Protein AF-A0A800ES58-F1 (afdb_monomer)

Structure (mmCIF, N/CA/C/O backbone):
data_AF-A0A800ES58-F1
#
_entry.id   AF-A0A800ES58-F1
#
loop_
_atom_site.group_PDB
_atom_site.id
_atom_site.type_symbol
_atom_site.label_atom_id
_atom_site.label_alt_id
_atom_site.label_comp_id
_atom_site.label_asym_id
_atom_site.label_entity_id
_atom_site.label_seq_id
_atom_site.pdbx_PDB_ins_code
_atom_site.Cartn_x
_atom_site.Cartn_y
_atom_site.Cartn_z
_atom_site.occupancy
_atom_site.B_iso_or_equiv
_atom_site.auth_seq_id
_atom_site.auth_comp_id
_atom_site.auth_asym_id
_atom_site.auth_atom_id
_atom_site.pdbx_PDB_model_num
ATOM 1 N N . MET A 1 1 ? 33.985 -4.356 -69.612 1.00 52.12 1 MET A N 1
ATOM 2 C CA . MET A 1 1 ? 33.608 -3.704 -68.334 1.00 52.12 1 MET A CA 1
ATOM 3 C C . MET A 1 1 ? 32.092 -3.724 -68.042 1.00 52.12 1 MET A C 1
ATOM 5 O O . MET A 1 1 ? 31.697 -3.220 -67.003 1.00 52.12 1 MET A O 1
ATOM 9 N N . GLY A 1 2 ? 31.232 -4.299 -68.905 1.00 55.91 2 GLY A N 1
ATOM 10 C CA . GLY A 1 2 ? 29.762 -4.217 -68.765 1.00 55.91 2 GLY A CA 1
ATOM 11 C C . GLY A 1 2 ? 29.069 -5.371 -68.023 1.00 55.91 2 GLY A C 1
ATOM 12 O O . GLY A 1 2 ? 27.980 -5.175 -67.490 1.00 55.91 2 GLY A O 1
ATOM 13 N N . ASP A 1 3 ? 29.685 -6.552 -67.920 1.00 56.69 3 ASP A N 1
ATOM 14 C CA . ASP A 1 3 ? 28.979 -7.739 -67.396 1.00 56.69 3 ASP A CA 1
ATOM 15 C C . ASP A 1 3 ? 28.963 -7.825 -65.866 1.00 56.69 3 ASP A C 1
ATOM 17 O O . ASP A 1 3 ? 28.018 -8.339 -65.272 1.00 56.69 3 ASP A O 1
ATOM 21 N N . ARG A 1 4 ? 29.961 -7.230 -65.201 1.00 55.56 4 ARG A N 1
ATOM 22 C CA . ARG A 1 4 ? 30.010 -7.158 -63.729 1.00 55.56 4 ARG A CA 1
ATOM 23 C C . ARG A 1 4 ? 28.982 -6.170 -63.174 1.00 55.56 4 ARG A C 1
ATOM 25 O O . ARG A 1 4 ? 28.399 -6.415 -62.126 1.00 55.56 4 ARG A O 1
ATOM 32 N N . PHE A 1 5 ? 28.701 -5.102 -63.923 1.00 50.53 5 PHE A N 1
ATOM 33 C CA . PHE A 1 5 ? 27.665 -4.120 -63.594 1.00 50.53 5 PHE A CA 1
ATOM 34 C C . PHE A 1 5 ? 26.253 -4.698 -63.738 1.00 50.53 5 PHE A C 1
ATOM 36 O O . PHE A 1 5 ? 25.397 -4.445 -62.896 1.00 50.53 5 PHE A O 1
ATOM 43 N N . ARG A 1 6 ? 26.025 -5.534 -64.758 1.00 56.88 6 ARG A N 1
ATOM 44 C CA . ARG A 1 6 ? 24.745 -6.231 -64.959 1.00 56.88 6 ARG A CA 1
ATOM 45 C C . ARG A 1 6 ? 24.436 -7.220 -63.834 1.00 56.88 6 ARG A C 1
ATOM 47 O O . ARG A 1 6 ? 23.304 -7.251 -63.360 1.00 56.88 6 ARG A O 1
ATOM 54 N N . GLY A 1 7 ? 25.442 -7.959 -63.360 1.00 53.06 7 GLY A N 1
ATOM 55 C CA . GLY A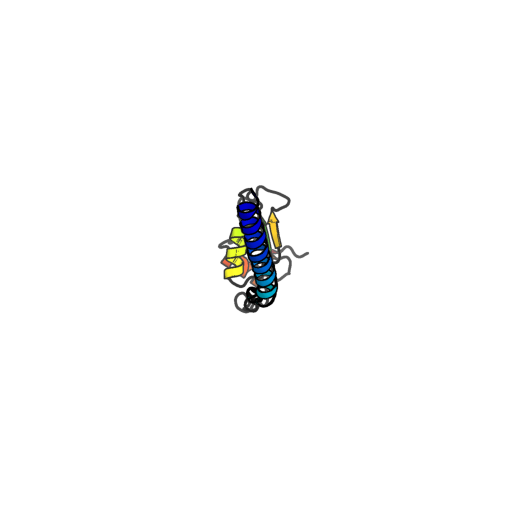 1 7 ? 25.293 -8.866 -62.216 1.00 53.06 7 GLY A CA 1
ATOM 56 C C . GLY A 1 7 ? 24.967 -8.141 -60.905 1.00 53.06 7 GLY A C 1
ATOM 57 O O . GLY A 1 7 ? 24.107 -8.589 -60.152 1.00 53.06 7 GLY A O 1
ATOM 58 N N . LEU A 1 8 ? 25.594 -6.985 -60.659 1.00 57.69 8 LEU A N 1
ATOM 59 C CA . LEU A 1 8 ? 25.356 -6.186 -59.451 1.00 57.69 8 LEU A CA 1
ATOM 60 C C . LEU A 1 8 ? 23.969 -5.524 -59.438 1.00 57.69 8 LEU A C 1
ATOM 62 O O . LEU A 1 8 ? 23.326 -5.484 -58.392 1.00 57.69 8 LEU A O 1
ATOM 66 N N . ILE A 1 9 ? 23.477 -5.063 -60.593 1.00 60.94 9 ILE A N 1
ATOM 67 C CA . ILE A 1 9 ? 22.127 -4.487 -60.714 1.00 60.94 9 ILE A CA 1
ATOM 68 C C . ILE A 1 9 ? 21.055 -5.568 -60.513 1.00 60.94 9 ILE A C 1
ATOM 70 O O . ILE A 1 9 ? 20.098 -5.349 -59.772 1.00 60.94 9 ILE A O 1
ATOM 74 N N . ALA A 1 10 ? 21.231 -6.753 -61.107 1.00 59.06 10 ALA A N 1
ATOM 75 C CA . ALA A 1 10 ? 20.304 -7.869 -60.918 1.00 59.06 10 ALA A CA 1
ATOM 76 C C . ALA A 1 10 ? 20.262 -8.345 -59.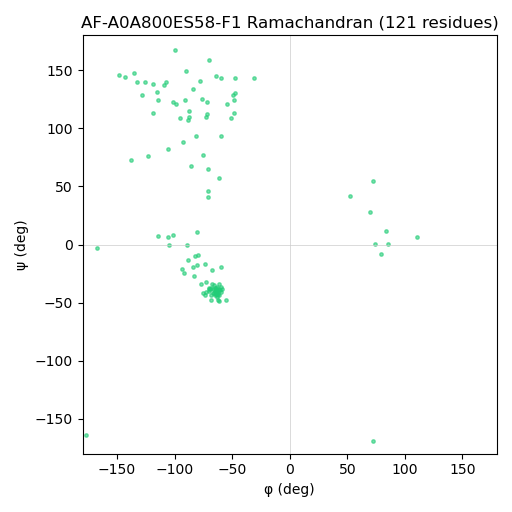452 1.00 59.06 10 ALA A C 1
ATOM 78 O O . ALA A 1 10 ? 19.180 -8.570 -58.910 1.00 59.06 10 ALA A O 1
ATOM 79 N N . LEU A 1 11 ? 21.419 -8.425 -58.782 1.00 59.94 11 LEU A N 1
ATOM 80 C CA . LEU A 1 11 ? 21.509 -8.794 -57.365 1.00 59.94 11 LEU A CA 1
ATOM 81 C C . LEU A 1 11 ? 20.834 -7.756 -56.449 1.00 59.94 11 LEU A C 1
ATOM 83 O O . LEU A 1 11 ? 20.139 -8.128 -55.504 1.00 59.94 11 LEU A O 1
ATOM 87 N N . GLY A 1 12 ? 20.983 -6.461 -56.752 1.00 57.31 12 GLY A N 1
ATOM 88 C CA . GLY A 1 12 ? 20.338 -5.376 -56.006 1.00 57.31 12 GLY A CA 1
ATOM 89 C C . GLY A 1 12 ? 18.807 -5.394 -56.091 1.00 57.31 12 GLY A C 1
ATOM 90 O O . GLY A 1 12 ? 18.137 -5.150 -55.089 1.00 57.31 12 GLY A O 1
ATOM 91 N N . ILE A 1 13 ? 18.241 -5.745 -57.252 1.00 61.28 13 ILE A N 1
ATOM 92 C CA . ILE A 1 13 ? 16.782 -5.833 -57.450 1.00 61.28 13 ILE A CA 1
ATOM 93 C C . ILE A 1 13 ? 16.184 -7.021 -56.681 1.00 61.28 13 ILE A C 1
ATOM 95 O O . ILE A 1 13 ? 15.132 -6.877 -56.060 1.00 61.28 13 ILE A O 1
ATOM 99 N N . VAL A 1 14 ? 16.862 -8.174 -56.659 1.00 60.72 14 VAL A N 1
ATOM 100 C CA . VAL A 1 14 ? 16.406 -9.359 -55.906 1.00 60.72 14 VAL A CA 1
ATOM 101 C C . VAL A 1 14 ? 16.435 -9.104 -54.395 1.00 60.72 14 VAL A C 1
ATOM 103 O O . VAL A 1 14 ? 15.476 -9.439 -53.700 1.00 60.72 14 VAL A O 1
ATOM 106 N N . LEU A 1 15 ? 17.489 -8.453 -53.888 1.00 58.72 15 LEU A N 1
ATOM 107 C CA . LEU A 1 15 ? 17.576 -8.063 -52.477 1.00 58.72 15 LEU A CA 1
ATOM 108 C C . LEU A 1 15 ? 16.500 -7.031 -52.100 1.00 58.72 15 LEU A C 1
ATOM 110 O O . LEU A 1 15 ? 15.838 -7.189 -51.077 1.00 58.72 15 LEU A O 1
ATOM 114 N N . GLY A 1 16 ? 16.268 -6.019 -52.944 1.00 54.94 16 GLY A N 1
ATOM 115 C CA . GLY A 1 16 ? 15.215 -5.021 -52.725 1.00 54.94 16 GLY A CA 1
ATOM 116 C C . GLY A 1 16 ? 13.803 -5.619 -52.716 1.00 54.94 16 GLY A C 1
ATOM 117 O O . GLY A 1 16 ? 13.004 -5.300 -51.836 1.00 54.94 16 GLY A O 1
ATOM 118 N N . ALA A 1 17 ? 13.505 -6.539 -53.640 1.00 59.34 17 ALA A N 1
ATOM 119 C CA . ALA A 1 17 ? 12.218 -7.234 -53.694 1.00 59.34 17 ALA A CA 1
ATOM 120 C C . ALA A 1 17 ? 11.998 -8.165 -52.487 1.00 59.34 17 ALA A C 1
ATOM 122 O O . ALA A 1 17 ? 10.896 -8.212 -51.940 1.00 59.34 17 ALA A O 1
ATOM 123 N N . GLY A 1 18 ? 13.046 -8.856 -52.021 1.00 54.41 18 GLY A N 1
ATOM 124 C CA . GLY A 1 18 ? 12.982 -9.697 -50.821 1.00 54.41 18 GLY A CA 1
ATOM 125 C C . GLY A 1 18 ? 12.673 -8.903 -49.546 1.00 54.41 18 GLY A C 1
ATOM 126 O O . GLY A 1 18 ? 11.856 -9.336 -48.734 1.00 54.41 18 GLY A O 1
ATOM 127 N N . ILE A 1 19 ? 13.255 -7.707 -49.402 1.00 58.72 19 ILE A N 1
ATOM 128 C CA . ILE A 1 19 ? 12.993 -6.797 -48.274 1.00 58.72 19 ILE A CA 1
ATOM 129 C C . ILE A 1 19 ? 11.556 -6.245 -48.328 1.00 58.72 19 ILE A C 1
ATOM 131 O O . ILE A 1 19 ? 10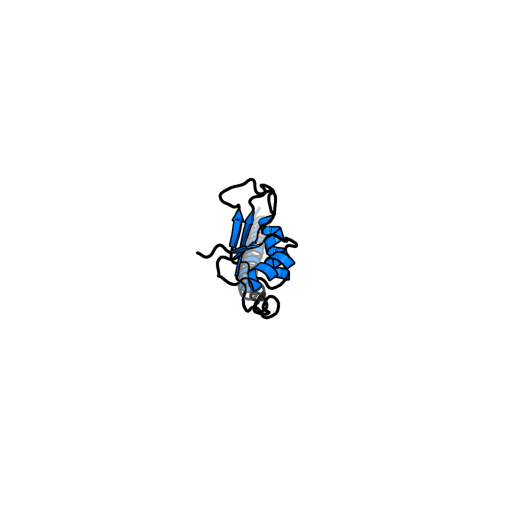.896 -6.140 -47.292 1.00 58.72 19 ILE A O 1
ATOM 135 N N . PHE A 1 20 ? 11.033 -5.949 -49.523 1.00 56.00 20 PHE A N 1
ATOM 136 C CA . PHE A 1 20 ? 9.671 -5.429 -49.694 1.00 56.00 20 PHE A CA 1
ATOM 137 C C . PHE A 1 20 ? 8.590 -6.483 -49.389 1.00 56.00 20 PHE A C 1
ATOM 139 O O . PHE A 1 20 ? 7.590 -6.177 -48.742 1.00 56.00 20 PHE A O 1
ATOM 146 N N . ILE A 1 21 ? 8.814 -7.744 -49.779 1.00 56.38 21 ILE A N 1
ATOM 147 C CA . ILE A 1 21 ? 7.898 -8.859 -49.479 1.00 56.38 21 ILE A CA 1
ATOM 148 C C . ILE A 1 21 ? 7.965 -9.244 -47.992 1.00 56.38 21 ILE A C 1
ATOM 150 O O . ILE A 1 21 ? 6.926 -9.468 -47.373 1.00 56.38 21 ILE A O 1
ATOM 154 N N . GLY A 1 22 ? 9.159 -9.268 -47.387 1.00 55.44 22 GLY A N 1
ATOM 155 C CA . GLY A 1 22 ? 9.319 -9.582 -45.961 1.00 55.44 22 GLY A CA 1
ATOM 156 C C . GLY A 1 22 ? 8.610 -8.586 -45.033 1.00 55.44 22 GLY A C 1
ATOM 157 O O . GLY A 1 22 ? 7.982 -8.996 -44.058 1.00 55.44 22 GLY A O 1
ATOM 158 N N . SER A 1 23 ? 8.647 -7.294 -45.377 1.00 56.09 23 SER A N 1
ATOM 159 C CA . SER A 1 23 ? 7.965 -6.219 -44.639 1.00 56.09 23 SER A CA 1
ATOM 160 C C . SER A 1 23 ? 6.434 -6.330 -44.706 1.00 56.09 23 SER A C 1
ATOM 162 O O . SER A 1 23 ? 5.750 -6.209 -43.691 1.00 56.09 23 SER A O 1
ATOM 164 N N . ALA A 1 24 ? 5.880 -6.650 -45.881 1.00 59.03 24 ALA A N 1
ATOM 165 C CA . ALA A 1 24 ? 4.434 -6.821 -46.037 1.00 59.03 24 ALA A CA 1
ATOM 166 C C . ALA A 1 24 ? 3.892 -8.047 -45.276 1.00 59.03 24 ALA A C 1
ATOM 168 O O . ALA A 1 24 ? 2.781 -8.006 -44.751 1.00 59.03 24 ALA A O 1
ATOM 169 N N . VAL A 1 25 ? 4.676 -9.129 -45.175 1.00 56.75 25 VAL A N 1
ATOM 170 C CA . VAL A 1 25 ? 4.273 -10.351 -44.455 1.00 56.75 25 VAL A CA 1
ATOM 171 C C . VAL A 1 25 ? 4.390 -10.190 -42.937 1.00 56.75 25 VAL A C 1
ATOM 173 O O . VAL A 1 25 ? 3.542 -10.713 -42.213 1.00 56.75 25 VAL A O 1
ATOM 176 N N . SER A 1 26 ? 5.369 -9.433 -42.421 1.00 53.97 26 SER A N 1
ATOM 177 C CA . SER A 1 26 ? 5.491 -9.237 -40.965 1.00 53.97 26 SER A CA 1
ATOM 178 C C . SER A 1 26 ? 4.334 -8.429 -40.377 1.00 53.97 26 SER A C 1
ATOM 180 O O . SER A 1 26 ? 4.048 -8.552 -39.192 1.00 53.97 26 SER A O 1
ATOM 182 N N . GLN A 1 27 ? 3.637 -7.634 -41.193 1.00 60.34 27 GLN A N 1
ATOM 183 C CA . GLN A 1 27 ? 2.453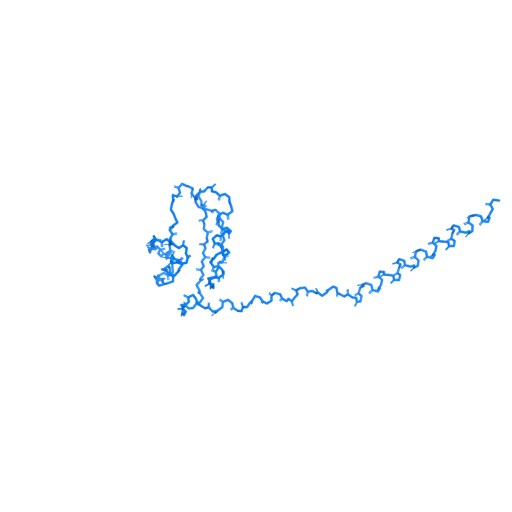 -6.897 -40.755 1.00 60.34 27 GLN A CA 1
ATOM 184 C C . GLN A 1 27 ? 1.228 -7.811 -40.557 1.00 60.34 27 GLN A C 1
ATOM 186 O O . GLN A 1 27 ? 0.281 -7.426 -39.874 1.00 60.34 27 GLN A O 1
ATOM 191 N N . TRP A 1 28 ? 1.253 -9.030 -41.113 1.00 62.06 28 TRP A N 1
ATOM 192 C CA . TRP A 1 28 ? 0.209 -10.043 -40.923 1.00 62.06 28 TRP A CA 1
ATOM 193 C C . TRP A 1 28 ? 0.417 -10.938 -39.703 1.00 62.06 28 TRP A C 1
ATOM 195 O O . TRP A 1 28 ? -0.518 -11.631 -39.305 1.00 62.06 28 TRP A O 1
ATOM 205 N N . TYR A 1 29 ? 1.607 -10.917 -39.105 1.00 63.12 29 TYR A N 1
ATOM 206 C CA . TYR A 1 29 ? 1.886 -11.586 -37.840 1.00 63.12 29 TYR A CA 1
ATOM 207 C C . TYR A 1 29 ? 1.991 -10.517 -36.750 1.00 63.12 29 TYR A C 1
ATOM 209 O O . TYR A 1 29 ? 3.099 -10.086 -36.421 1.00 63.12 29 TYR A O 1
ATOM 217 N N . PRO A 1 30 ? 0.863 -10.040 -36.185 1.00 56.06 30 PRO A N 1
ATOM 218 C CA . PRO A 1 30 ? 0.949 -9.308 -34.937 1.00 56.06 30 PRO A CA 1
ATOM 219 C C . PRO A 1 30 ? 1.701 -10.213 -33.960 1.00 56.06 30 PRO A C 1
ATOM 221 O O . PRO A 1 30 ? 1.296 -11.354 -33.718 1.00 56.06 30 PRO A O 1
ATOM 224 N N . LEU A 1 31 ? 2.835 -9.730 -33.441 1.00 60.19 31 LEU A N 1
ATOM 225 C CA . LEU A 1 31 ? 3.414 -10.311 -32.236 1.00 60.19 31 LEU A CA 1
ATOM 226 C C . LEU A 1 31 ? 2.252 -10.438 -31.254 1.00 60.19 31 LEU A C 1
ATOM 228 O O . LEU A 1 31 ? 1.513 -9.458 -31.137 1.00 60.19 31 LEU A O 1
ATOM 232 N N . PRO A 1 32 ? 2.031 -11.605 -30.624 1.00 57.03 32 PRO A N 1
ATOM 233 C CA . PRO A 1 32 ? 0.954 -11.743 -29.666 1.00 57.03 32 PRO A CA 1
ATOM 234 C C . PRO A 1 32 ? 1.094 -10.598 -28.674 1.00 57.03 32 PRO A C 1
ATOM 236 O O . PRO A 1 32 ? 2.063 -10.537 -27.911 1.00 57.03 32 PRO A O 1
ATOM 239 N N . SER A 1 33 ? 0.167 -9.643 -28.771 1.00 58.38 33 SER A N 1
ATOM 240 C CA . SER A 1 33 ? 0.023 -8.581 -27.803 1.00 58.38 33 SER A CA 1
ATOM 241 C C . SER A 1 33 ? -0.000 -9.288 -26.463 1.00 58.38 33 SER A C 1
ATOM 243 O O . SER A 1 33 ? -0.769 -10.237 -26.282 1.00 58.38 33 SER A O 1
ATOM 245 N N . GLN A 1 34 ? 0.826 -8.863 -25.512 1.00 54.47 34 GLN A N 1
ATOM 246 C CA . GLN A 1 34 ? 0.648 -9.287 -24.126 1.00 54.47 34 GLN A CA 1
ATOM 247 C C . GLN A 1 34 ? -0.600 -8.610 -23.523 1.00 54.47 34 GLN A C 1
ATOM 249 O O . GLN A 1 34 ? -0.580 -8.121 -22.397 1.00 54.47 34 GLN A O 1
ATOM 254 N N . ASP A 1 35 ? -1.706 -8.621 -24.274 1.00 55.06 35 ASP A N 1
ATOM 255 C CA . ASP A 1 35 ? -3.079 -8.403 -23.839 1.00 55.06 35 ASP A CA 1
ATOM 256 C C . ASP A 1 35 ? -3.487 -9.639 -23.032 1.00 55.06 35 ASP A C 1
ATOM 258 O O . ASP A 1 35 ? -4.276 -10.482 -23.452 1.00 55.06 35 ASP A O 1
ATOM 262 N N . GLY A 1 36 ? -2.815 -9.827 -21.899 1.00 53.56 36 GLY A N 1
ATOM 263 C CA . GLY A 1 36 ? -2.839 -11.104 -21.204 1.00 53.56 36 GLY A CA 1
ATOM 264 C C . GLY A 1 36 ? -2.292 -11.098 -19.790 1.00 53.56 36 GLY A C 1
ATOM 265 O O . GLY A 1 36 ? -2.435 -12.109 -19.112 1.00 53.56 36 GLY A O 1
ATOM 266 N N . VAL A 1 37 ? -1.767 -9.982 -19.272 1.00 48.78 37 VAL A N 1
ATOM 267 C CA . VAL A 1 37 ? -1.743 -9.806 -17.814 1.00 48.78 37 VAL A CA 1
ATOM 268 C C . VAL A 1 37 ? -3.081 -9.199 -17.412 1.00 48.78 37 VAL A C 1
ATOM 270 O O . VAL A 1 37 ? -3.169 -8.058 -16.960 1.00 48.78 37 VAL A O 1
ATOM 273 N N . VAL A 1 38 ? -4.155 -9.981 -17.568 1.00 52.72 38 VAL A N 1
ATOM 274 C CA . VAL A 1 38 ? -5.307 -9.816 -16.684 1.00 52.72 38 VAL A CA 1
ATOM 275 C C . VAL A 1 38 ? -4.729 -10.080 -15.304 1.00 52.72 38 VAL A C 1
ATOM 277 O O . VAL A 1 38 ? -4.571 -11.229 -14.896 1.00 52.72 38 VAL A O 1
ATOM 280 N N . SER A 1 39 ? -4.313 -9.013 -14.614 1.00 55.22 39 SER A N 1
ATOM 281 C CA . SER A 1 39 ? -4.081 -9.104 -13.180 1.00 55.22 39 SER A CA 1
ATOM 282 C C . SER A 1 39 ? -5.331 -9.792 -12.640 1.00 55.22 39 SER A C 1
ATOM 284 O O . SER A 1 39 ? -6.428 -9.308 -12.953 1.00 55.22 39 SER A O 1
ATOM 286 N N . PRO A 1 40 ? -5.214 -10.925 -11.920 1.00 54.16 40 PRO A N 1
ATOM 287 C CA . PRO A 1 40 ? -6.382 -11.546 -11.312 1.00 54.16 40 PRO A CA 1
ATOM 288 C C . PRO A 1 40 ? -7.150 -10.436 -10.593 1.00 54.16 40 PRO A C 1
ATOM 290 O O . PRO A 1 40 ? -6.497 -9.508 -10.094 1.00 54.16 40 PRO A O 1
ATOM 293 N N . PRO A 1 41 ? -8.498 -10.445 -10.585 1.00 50.66 41 PRO A N 1
ATOM 294 C CA . PRO A 1 41 ? -9.239 -9.413 -9.880 1.00 50.66 41 PRO A CA 1
ATOM 295 C C . PRO A 1 41 ? -8.618 -9.304 -8.487 1.00 50.66 41 PRO A C 1
ATOM 297 O O . PRO A 1 41 ? -8.666 -10.272 -7.726 1.00 50.66 41 PRO A O 1
ATOM 300 N N . ARG A 1 42 ? -7.973 -8.166 -8.172 1.00 55.81 42 ARG A N 1
ATOM 301 C CA . ARG A 1 42 ? -7.322 -7.894 -6.872 1.00 55.81 42 ARG A CA 1
ATOM 302 C C . ARG A 1 42 ? -8.385 -7.694 -5.782 1.00 55.81 42 ARG A C 1
ATOM 304 O O . ARG A 1 42 ? -8.328 -6.773 -4.979 1.00 55.81 42 ARG A O 1
ATOM 311 N N . ASN A 1 43 ? -9.423 -8.516 -5.831 1.00 46.06 43 ASN A N 1
ATOM 312 C CA . ASN A 1 43 ? -10.626 -8.481 -5.028 1.00 46.06 43 ASN A CA 1
ATOM 313 C C . ASN A 1 43 ? -10.709 -9.716 -4.122 1.00 46.06 43 ASN A C 1
ATOM 315 O O . ASN A 1 43 ? -11.702 -9.876 -3.421 1.00 46.06 43 ASN A O 1
ATOM 319 N N . ALA A 1 44 ? -9.663 -10.550 -4.050 1.00 50.09 44 ALA A N 1
ATOM 320 C CA . ALA A 1 44 ? -9.444 -11.399 -2.884 1.00 50.09 44 ALA A CA 1
ATOM 321 C C . ALA A 1 44 ? -8.909 -10.509 -1.752 1.00 50.09 44 ALA A C 1
ATOM 323 O O . ALA A 1 44 ? -7.716 -10.407 -1.495 1.00 50.09 44 ALA A O 1
ATOM 324 N N . THR A 1 45 ? -9.863 -9.782 -1.174 1.00 56.56 45 THR A N 1
ATOM 325 C CA . THR A 1 45 ? -9.818 -8.934 0.018 1.00 56.56 45 THR A CA 1
ATOM 326 C C . THR A 1 45 ? -8.815 -9.425 1.059 1.00 56.56 45 THR A C 1
ATOM 328 O O . THR A 1 45 ? -8.727 -10.634 1.256 1.00 56.56 45 THR A O 1
ATOM 331 N N . ALA A 1 46 ? -8.125 -8.515 1.750 1.00 58.09 46 ALA A N 1
ATOM 332 C CA . ALA A 1 46 ? -7.073 -8.778 2.742 1.00 58.09 46 ALA A CA 1
ATOM 333 C C . ALA A 1 46 ? -7.539 -9.586 3.986 1.00 58.09 46 ALA A C 1
ATOM 335 O O . ALA A 1 46 ? -7.399 -9.131 5.113 1.00 58.09 46 ALA A O 1
ATOM 336 N N . ALA A 1 47 ? -8.093 -10.784 3.789 1.00 62.03 47 ALA A N 1
ATOM 337 C CA . ALA A 1 47 ? -8.920 -11.573 4.706 1.00 62.03 47 ALA A CA 1
ATOM 338 C C . ALA A 1 47 ? -10.352 -11.033 4.921 1.00 62.03 47 ALA A C 1
ATOM 340 O O . ALA A 1 47 ? -10.784 -10.808 6.046 1.00 62.03 47 ALA A O 1
ATOM 341 N N . GLY A 1 48 ? -11.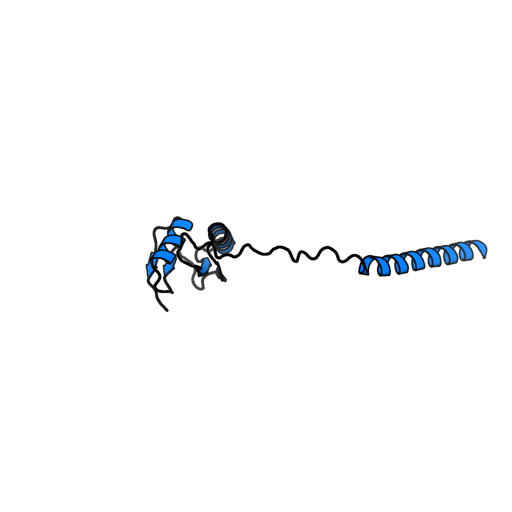120 -10.822 3.844 1.00 74.50 48 GLY A N 1
ATOM 342 C CA . GLY A 1 48 ? -12.554 -10.482 3.934 1.00 74.50 48 GLY A CA 1
ATOM 343 C C . GLY A 1 48 ? -12.866 -8.993 4.123 1.00 74.50 48 GLY A C 1
ATOM 344 O O . GLY A 1 48 ? -14.028 -8.604 4.165 1.00 74.50 48 GLY A O 1
ATOM 345 N N . LEU A 1 49 ? -11.840 -8.141 4.177 1.00 83.19 49 LEU A N 1
ATOM 346 C CA . LEU A 1 49 ? -11.952 -6.705 4.478 1.00 83.19 49 LEU A CA 1
ATOM 347 C C . LEU A 1 49 ? -12.383 -5.818 3.294 1.00 83.19 49 LEU A C 1
ATOM 349 O O . LEU A 1 49 ? -12.292 -4.592 3.358 1.00 83.19 49 LEU A O 1
ATOM 353 N N . GLY A 1 50 ? -12.826 -6.406 2.184 1.00 86.00 50 GLY A N 1
ATOM 354 C CA . GLY A 1 50 ? -12.985 -5.664 0.935 1.00 86.00 50 GLY A CA 1
ATOM 355 C C . GLY A 1 50 ? -11.640 -5.307 0.286 1.00 86.00 50 GLY A C 1
ATOM 356 O O . GLY A 1 50 ? -10.574 -5.809 0.654 1.00 86.00 50 GLY A O 1
ATOM 357 N N . ARG A 1 51 ? -11.700 -4.436 -0.724 1.00 89.88 51 ARG A N 1
ATOM 358 C CA . ARG A 1 51 ? -10.516 -3.851 -1.361 1.00 89.88 51 ARG A CA 1
ATOM 359 C C . ARG A 1 51 ? -9.873 -2.852 -0.395 1.00 89.88 51 ARG A C 1
ATOM 361 O O . ARG A 1 51 ? -10.448 -1.796 -0.132 1.00 89.88 51 ARG A O 1
ATOM 368 N N . VAL A 1 52 ? -8.683 -3.175 0.105 1.00 94.38 52 VAL A N 1
ATOM 369 C CA . VAL A 1 52 ? -7.894 -2.297 0.980 1.00 94.38 52 VAL A CA 1
ATOM 370 C C . VAL A 1 52 ? -6.890 -1.532 0.125 1.00 94.38 52 VAL A C 1
ATOM 372 O O . VAL A 1 52 ? -5.946 -2.126 -0.395 1.00 94.38 52 VAL A O 1
ATOM 375 N N . ARG A 1 53 ? -7.124 -0.226 -0.048 1.00 95.81 53 ARG A N 1
ATOM 376 C CA . ARG A 1 53 ? -6.218 0.675 -0.770 1.00 95.81 53 ARG A CA 1
ATOM 377 C C . ARG A 1 53 ? -5.122 1.161 0.170 1.00 95.81 53 ARG A C 1
ATOM 379 O O . ARG A 1 53 ? -5.431 1.577 1.281 1.00 95.81 53 ARG A O 1
ATOM 386 N N . VAL A 1 54 ? -3.877 1.119 -0.287 1.00 97.31 54 VAL A N 1
ATOM 387 C CA . VAL A 1 54 ? -2.707 1.500 0.514 1.00 97.31 54 VAL A CA 1
ATOM 388 C C . VAL A 1 54 ? -1.805 2.431 -0.286 1.00 97.31 54 VAL A C 1
ATOM 390 O O . VAL A 1 54 ? -1.585 2.220 -1.481 1.00 97.31 54 VAL A O 1
ATOM 393 N N . GLU A 1 55 ? -1.263 3.437 0.384 1.00 98.06 55 GLU A N 1
ATOM 394 C CA . GLU A 1 55 ? -0.165 4.259 -0.117 1.00 98.06 55 GLU A CA 1
ATOM 395 C C . GLU A 1 55 ? 1.096 3.933 0.679 1.00 98.06 55 GLU A C 1
ATOM 397 O O . GLU A 1 55 ? 1.038 3.743 1.894 1.00 98.06 55 GLU A O 1
ATOM 402 N N . VAL A 1 56 ? 2.233 3.818 -0.006 1.00 98.38 56 VAL A N 1
ATOM 403 C CA . VAL A 1 56 ? 3.500 3.408 0.609 1.00 98.38 56 VAL A CA 1
ATOM 404 C C . VAL A 1 56 ? 4.528 4.521 0.464 1.00 98.38 56 VAL A C 1
ATOM 406 O O . VAL A 1 56 ? 5.001 4.803 -0.636 1.00 98.38 56 VAL A O 1
ATOM 409 N N . LEU A 1 57 ? 4.919 5.129 1.581 1.00 98.06 57 LEU A N 1
ATOM 410 C CA . LEU A 1 57 ? 5.885 6.224 1.604 1.00 98.06 57 LEU A CA 1
ATOM 411 C C . LEU A 1 57 ? 7.162 5.801 2.329 1.00 98.06 57 LEU A C 1
ATOM 413 O O . LEU A 1 57 ? 7.136 5.380 3.483 1.00 98.06 57 LEU A O 1
ATOM 417 N N . ASN A 1 58 ? 8.298 5.926 1.652 1.00 97.69 58 ASN A N 1
ATOM 418 C CA . ASN A 1 58 ? 9.609 5.694 2.240 1.00 97.69 58 ASN A CA 1
ATOM 419 C C . ASN A 1 58 ? 10.146 6.970 2.894 1.00 97.69 58 ASN A C 1
ATOM 421 O O . ASN A 1 58 ? 10.546 7.905 2.202 1.00 97.69 58 ASN A O 1
ATOM 425 N N . ALA A 1 59 ? 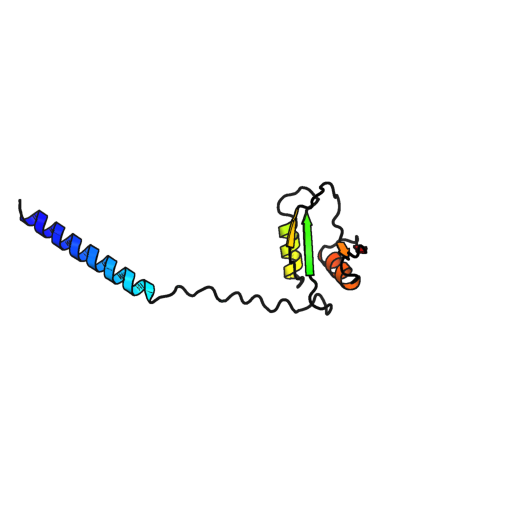10.206 6.964 4.223 1.00 96.69 59 ALA A N 1
ATOM 426 C CA . ALA A 1 59 ? 10.813 8.019 5.036 1.00 96.69 59 ALA A CA 1
ATOM 427 C C . ALA A 1 59 ? 12.187 7.620 5.626 1.00 96.69 59 ALA A C 1
ATOM 429 O O . ALA A 1 59 ? 12.826 8.426 6.302 1.00 96.69 59 ALA A O 1
ATOM 430 N N . GLY A 1 60 ? 12.665 6.395 5.365 1.00 93.75 60 GLY A N 1
ATOM 431 C CA . GLY A 1 60 ? 13.887 5.838 5.965 1.00 93.75 60 GLY A CA 1
ATOM 432 C C . GLY A 1 60 ? 15.181 6.113 5.189 1.00 93.75 60 GLY A C 1
ATOM 433 O O . GLY A 1 60 ? 16.246 5.650 5.585 1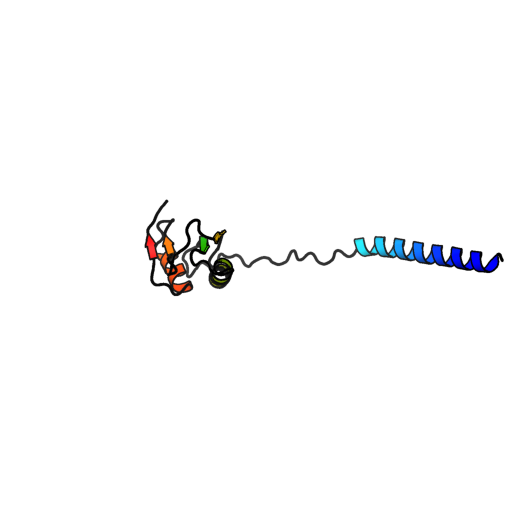.00 93.75 60 GLY A O 1
ATOM 434 N N . GLY A 1 61 ? 15.112 6.809 4.048 1.00 89.75 61 GLY A N 1
ATOM 435 C CA . GLY A 1 61 ? 16.290 7.244 3.277 1.00 89.75 61 GLY A CA 1
ATOM 436 C C . GLY A 1 61 ? 17.027 6.145 2.496 1.00 89.75 61 GLY A C 1
ATOM 437 O O . GLY A 1 61 ? 18.007 6.429 1.813 1.00 89.75 61 GLY A O 1
ATOM 438 N N . ARG A 1 62 ? 16.560 4.891 2.549 1.00 93.50 62 ARG A N 1
ATOM 439 C CA . ARG A 1 62 ? 17.105 3.785 1.748 1.00 93.50 62 ARG A CA 1
ATOM 440 C C . ARG A 1 62 ? 16.359 3.663 0.428 1.00 93.50 62 ARG A C 1
ATOM 442 O O . ARG A 1 62 ? 15.139 3.499 0.422 1.00 93.50 62 ARG A O 1
ATOM 449 N N . GLU A 1 63 ? 17.081 3.713 -0.685 1.00 94.31 63 GLU A N 1
ATOM 450 C CA . GLU A 1 63 ? 16.490 3.586 -2.017 1.00 94.31 63 GLU A CA 1
ATOM 451 C C . GLU A 1 63 ? 15.759 2.243 -2.189 1.00 94.31 63 GLU A C 1
ATOM 453 O O . GLU A 1 63 ? 16.168 1.210 -1.659 1.00 94.31 63 GLU A O 1
ATOM 458 N N . GLY A 1 64 ? 14.640 2.261 -2.917 1.00 95.62 64 GLY A N 1
ATOM 459 C CA . GLY A 1 64 ? 13.894 1.054 -3.281 1.00 95.62 64 GLY A CA 1
ATOM 460 C C . GLY A 1 64 ? 12.988 0.474 -2.190 1.00 95.62 64 GLY A C 1
ATOM 461 O O . GLY A 1 64 ? 12.168 -0.386 -2.506 1.00 95.62 64 GLY A O 1
ATOM 462 N N . MET A 1 65 ? 13.041 0.967 -0.946 1.00 96.75 65 MET A N 1
ATOM 463 C CA . MET A 1 65 ? 12.234 0.417 0.156 1.00 96.75 65 MET A CA 1
ATOM 464 C C . MET A 1 65 ? 10.722 0.511 -0.080 1.00 96.75 65 MET A C 1
ATOM 466 O O . MET A 1 65 ? 10.005 -0.446 0.204 1.00 96.75 65 MET A O 1
ATOM 470 N N . ALA A 1 66 ? 10.228 1.611 -0.662 1.00 97.69 66 ALA A N 1
ATOM 471 C CA . ALA A 1 66 ? 8.807 1.733 -1.004 1.00 97.69 66 ALA A CA 1
ATOM 472 C C . ALA A 1 66 ? 8.365 0.691 -2.044 1.00 97.69 66 ALA A C 1
ATOM 474 O O . ALA A 1 66 ? 7.260 0.160 -1.956 1.00 97.69 66 ALA A O 1
ATOM 475 N N . ARG A 1 67 ? 9.237 0.362 -3.008 1.00 97.69 67 ARG A N 1
ATOM 476 C CA . ARG A 1 67 ? 8.964 -0.671 -4.016 1.00 97.69 67 ARG A CA 1
ATOM 477 C C . ARG A 1 67 ? 8.930 -2.058 -3.379 1.00 97.69 67 ARG A C 1
ATOM 479 O O . ARG A 1 67 ? 7.955 -2.769 -3.568 1.00 97.69 67 ARG A O 1
ATOM 486 N N . LEU A 1 68 ? 9.925 -2.386 -2.554 1.00 97.88 68 LEU A N 1
ATOM 487 C CA . LEU A 1 68 ? 9.970 -3.655 -1.822 1.00 97.88 68 LEU A CA 1
ATOM 488 C C . LEU A 1 68 ? 8.701 -3.867 -0.976 1.00 97.88 68 LEU A C 1
ATOM 490 O O . LEU A 1 68 ? 8.078 -4.924 -1.032 1.00 97.88 68 LEU A O 1
ATOM 494 N N . ALA A 1 69 ? 8.294 -2.845 -0.219 1.00 97.81 69 ALA A N 1
ATOM 495 C CA . ALA A 1 69 ? 7.075 -2.897 0.583 1.00 97.81 69 ALA A CA 1
ATOM 496 C C . ALA A 1 69 ? 5.813 -3.012 -0.289 1.00 97.81 69 ALA A C 1
ATOM 498 O O . ALA A 1 69 ? 4.885 -3.737 0.063 1.00 97.81 69 ALA A O 1
ATOM 499 N N . THR A 1 70 ? 5.789 -2.341 -1.444 1.00 97.94 70 THR A N 1
ATOM 500 C CA . THR A 1 70 ? 4.688 -2.436 -2.413 1.00 97.94 70 THR A CA 1
ATOM 501 C C . THR A 1 70 ? 4.514 -3.853 -2.937 1.00 97.94 70 THR A C 1
ATOM 503 O O . THR A 1 70 ? 3.393 -4.360 -2.930 1.00 97.94 70 THR A O 1
ATOM 506 N N . ASP A 1 71 ? 5.600 -4.491 -3.367 1.00 97.69 71 ASP A N 1
ATOM 507 C CA . ASP A 1 71 ? 5.568 -5.856 -3.893 1.00 97.69 71 ASP A CA 1
ATOM 508 C C . ASP A 1 71 ? 5.083 -6.822 -2.801 1.00 97.69 71 ASP A C 1
ATOM 510 O O . ASP A 1 71 ? 4.104 -7.543 -2.984 1.00 97.69 71 ASP A O 1
ATOM 514 N N . HIS A 1 72 ? 5.647 -6.704 -1.595 1.00 96.44 72 HIS A N 1
ATOM 515 C CA . HIS A 1 72 ? 5.270 -7.519 -0.438 1.00 96.44 72 HIS A CA 1
ATOM 516 C C . HIS A 1 72 ? 3.792 -7.391 -0.027 1.00 96.44 72 HIS A C 1
ATOM 518 O O . HIS A 1 72 ? 3.175 -8.374 0.402 1.00 96.44 72 HIS A O 1
ATOM 524 N N . LEU A 1 73 ? 3.217 -6.188 -0.134 1.00 96.44 73 LEU A N 1
ATOM 525 C CA . LEU A 1 73 ? 1.802 -5.926 0.141 1.00 96.44 73 LEU A CA 1
ATOM 526 C C . LEU A 1 73 ? 0.894 -6.438 -0.983 1.00 96.44 73 LEU A C 1
ATOM 528 O O . LEU A 1 73 ? -0.150 -7.035 -0.711 1.00 96.44 73 LEU A O 1
ATOM 532 N N . ARG A 1 74 ? 1.281 -6.246 -2.245 1.00 95.44 74 ARG A N 1
ATOM 533 C CA . ARG A 1 74 ? 0.505 -6.731 -3.396 1.00 95.44 74 ARG A CA 1
ATOM 534 C C . ARG A 1 74 ? 0.429 -8.251 -3.433 1.00 95.44 74 ARG A C 1
ATOM 536 O O . ARG A 1 74 ? -0.657 -8.779 -3.660 1.00 95.44 74 ARG A O 1
ATOM 543 N N . ASP A 1 75 ? 1.519 -8.935 -3.093 1.00 94.19 75 ASP A N 1
ATOM 544 C CA . ASP A 1 75 ? 1.561 -10.397 -2.954 1.00 94.19 75 ASP A CA 1
ATOM 545 C C . ASP A 1 75 ? 0.575 -10.924 -1.895 1.00 94.19 75 ASP A C 1
ATOM 547 O O . ASP A 1 75 ? 0.190 -12.092 -1.912 1.00 94.19 75 ASP A O 1
ATOM 551 N N . ARG A 1 76 ? 0.124 -10.057 -0.978 1.00 92.44 76 ARG A N 1
ATOM 552 C CA . ARG A 1 76 ? -0.852 -10.359 0.083 1.00 92.44 76 ARG A CA 1
ATOM 553 C C . ARG A 1 76 ? -2.268 -9.864 -0.215 1.00 92.44 76 ARG A C 1
ATOM 555 O O . ARG A 1 76 ? -3.132 -9.935 0.656 1.00 92.44 76 ARG A O 1
ATOM 562 N N . GLY A 1 77 ? -2.523 -9.374 -1.427 1.00 91.44 77 GLY A N 1
ATOM 563 C CA . GLY A 1 77 ? -3.853 -8.938 -1.857 1.00 91.44 77 GLY A CA 1
ATOM 564 C C . GLY A 1 77 ? -4.222 -7.509 -1.450 1.00 91.44 77 GLY A C 1
ATOM 565 O O . GLY A 1 77 ? -5.379 -7.115 -1.604 1.00 91.44 77 GLY A O 1
ATOM 566 N N . PHE A 1 78 ? -3.267 -6.710 -0.962 1.00 95.69 78 PHE A N 1
ATOM 567 C CA . PHE A 1 78 ? -3.487 -5.278 -0.761 1.00 95.69 78 PHE A CA 1
ATOM 568 C C . PHE A 1 78 ? -3.384 -4.525 -2.086 1.00 95.69 78 PHE A C 1
ATOM 570 O O . PHE A 1 78 ? -2.517 -4.793 -2.923 1.00 95.69 78 PHE A O 1
ATOM 577 N N . ASP A 1 79 ? -4.251 -3.534 -2.269 1.00 95.38 79 ASP A N 1
ATOM 578 C CA . ASP A 1 79 ? -4.229 -2.698 -3.456 1.00 95.38 79 ASP A CA 1
ATOM 579 C C . ASP A 1 79 ? -3.386 -1.448 -3.220 1.00 95.38 79 ASP A C 1
ATOM 581 O O . ASP A 1 79 ? -3.875 -0.398 -2.800 1.00 95.38 79 ASP A O 1
ATOM 585 N N . VAL A 1 80 ? -2.088 -1.568 -3.483 1.00 96.75 80 VAL A N 1
ATOM 586 C CA . VAL A 1 80 ? -1.184 -0.421 -3.397 1.00 96.75 80 VAL A CA 1
ATOM 587 C C . VAL A 1 80 ? -1.432 0.513 -4.581 1.00 96.75 80 VAL A C 1
ATOM 589 O O . VAL A 1 80 ? -1.106 0.165 -5.725 1.00 96.75 80 VAL A O 1
ATOM 592 N N . VAL A 1 81 ? -2.003 1.685 -4.295 1.00 97.06 81 VAL A N 1
ATOM 593 C CA . VAL A 1 81 ? -2.409 2.687 -5.297 1.00 97.06 81 VAL A CA 1
ATOM 594 C C . VAL A 1 81 ? -1.328 3.721 -5.581 1.00 97.06 81 VAL A C 1
ATOM 596 O O . VAL A 1 81 ? -1.294 4.270 -6.678 1.00 97.06 81 VAL A O 1
ATOM 599 N N . TYR A 1 82 ? -0.420 3.935 -4.633 1.00 97.62 82 TYR A N 1
ATOM 600 C CA . TYR A 1 82 ? 0.724 4.822 -4.785 1.00 97.62 82 TYR A CA 1
ATOM 601 C C . TYR A 1 82 ? 1.909 4.308 -3.968 1.00 97.62 82 TYR A C 1
ATOM 603 O O . TYR A 1 82 ? 1.729 3.738 -2.891 1.00 97.62 82 TYR A O 1
ATOM 611 N N . PHE A 1 83 ? 3.122 4.518 -4.479 1.00 97.69 83 PHE A N 1
ATOM 612 C CA . PHE A 1 83 ? 4.343 4.329 -3.711 1.00 97.69 83 PHE A CA 1
ATOM 613 C C . PHE A 1 83 ? 5.382 5.386 -4.086 1.00 97.69 83 PHE A C 1
ATOM 615 O O . PHE A 1 83 ? 5.490 5.770 -5.250 1.00 97.69 83 PHE A O 1
ATOM 622 N N . GLY A 1 84 ? 6.167 5.839 -3.112 1.00 97.75 84 GLY A N 1
ATOM 623 C CA . GLY A 1 84 ? 7.159 6.889 -3.318 1.00 97.75 84 GLY A CA 1
ATOM 624 C C . GLY A 1 84 ? 7.980 7.174 -2.068 1.00 97.75 84 GLY A C 1
ATOM 625 O O . GLY A 1 84 ? 8.010 6.378 -1.131 1.00 97.75 84 GLY A O 1
ATOM 626 N N . ASN A 1 85 ? 8.656 8.317 -2.057 1.00 97.25 85 ASN A N 1
ATOM 627 C CA . ASN A 1 85 ? 9.299 8.830 -0.851 1.00 97.25 85 ASN A CA 1
ATOM 628 C C . ASN A 1 85 ? 8.320 9.722 -0.082 1.00 97.25 85 ASN A C 1
ATOM 630 O O . ASN A 1 85 ? 7.456 10.357 -0.686 1.00 97.25 85 ASN A O 1
ATOM 634 N N . ALA A 1 86 ? 8.463 9.755 1.240 1.00 95.69 86 ALA A N 1
ATOM 635 C CA . ALA A 1 86 ? 7.773 10.734 2.068 1.00 95.69 86 ALA A CA 1
ATOM 636 C C . ALA A 1 86 ? 8.361 12.140 1.847 1.00 95.69 86 ALA A C 1
ATOM 638 O O . ALA A 1 86 ? 9.504 12.277 1.410 1.00 95.69 86 ALA A O 1
ATOM 639 N N . GLU A 1 87 ? 7.591 13.179 2.181 1.00 93.25 87 GLU A N 1
ATOM 640 C CA . GLU A 1 87 ? 8.068 14.572 2.152 1.00 93.25 87 GLU A CA 1
ATOM 641 C C . GLU A 1 87 ? 9.163 14.825 3.195 1.00 93.25 87 GLU A C 1
ATOM 643 O O . GLU A 1 87 ? 10.100 15.587 2.958 1.00 93.25 87 GLU A O 1
ATOM 648 N N . VAL A 1 88 ? 9.051 14.155 4.345 1.00 91.75 88 VAL A N 1
ATOM 649 C CA . VAL A 1 88 ? 9.993 14.244 5.459 1.00 91.75 88 VAL A CA 1
ATOM 650 C C . VAL A 1 88 ? 10.666 12.891 5.658 1.00 91.75 88 VAL A C 1
ATOM 652 O O . VAL A 1 88 ? 10.010 11.852 5.730 1.00 91.75 88 VAL A O 1
ATOM 655 N N . PHE A 1 89 ? 11.992 12.919 5.761 1.00 91.62 89 PHE A N 1
ATOM 656 C CA . PHE A 1 89 ? 12.819 11.759 6.082 1.00 91.62 89 PHE A CA 1
ATOM 657 C C . PHE A 1 89 ? 13.213 11.754 7.562 1.00 91.62 89 PHE A C 1
ATOM 659 O O . PHE A 1 89 ? 13.107 12.768 8.248 1.00 91.62 89 PHE A O 1
ATOM 666 N N . GLY A 1 90 ? 13.734 10.621 8.031 1.00 88.56 90 GLY A N 1
ATOM 667 C CA . GLY A 1 90 ? 14.223 10.454 9.404 1.00 88.56 90 GLY A CA 1
ATOM 668 C C . GLY A 1 90 ? 13.361 9.528 10.255 1.00 88.56 90 GLY A C 1
ATOM 669 O O . GLY A 1 90 ? 13.620 9.382 11.444 1.00 88.56 90 GLY A O 1
ATOM 670 N N . GLN A 1 91 ? 12.369 8.876 9.648 1.00 88.69 91 GLN A N 1
ATOM 671 C CA . GLN A 1 91 ? 11.597 7.853 10.329 1.00 88.69 91 GLN A CA 1
ATOM 672 C C . GLN A 1 91 ? 12.456 6.596 10.521 1.00 88.69 91 GLN A C 1
ATOM 674 O O . GLN A 1 91 ? 12.950 6.019 9.549 1.00 88.69 91 GLN A O 1
ATOM 679 N N . ASP A 1 92 ? 12.613 6.159 11.768 1.00 91.50 92 ASP A N 1
ATOM 680 C CA . ASP A 1 92 ? 13.390 4.965 12.123 1.00 91.50 92 ASP A CA 1
ATOM 681 C C . ASP A 1 92 ? 12.586 3.655 12.005 1.00 91.50 92 ASP A C 1
ATOM 683 O O . ASP A 1 92 ? 13.162 2.573 11.883 1.00 91.50 92 ASP A O 1
ATOM 687 N N . SER A 1 93 ? 11.256 3.761 11.994 1.00 93.69 93 SER A N 1
ATOM 688 C CA . SER A 1 93 ? 10.322 2.641 12.105 1.00 93.69 93 SER A CA 1
ATOM 689 C C . SER A 1 93 ? 9.184 2.741 11.090 1.00 93.69 93 SER A C 1
ATOM 691 O O . SER A 1 93 ? 8.710 3.822 10.755 1.00 93.69 93 SER A O 1
ATOM 693 N N . THR A 1 94 ? 8.681 1.600 10.615 1.00 96.88 94 THR A N 1
ATOM 694 C CA . THR A 1 94 ? 7.485 1.581 9.753 1.00 96.88 94 THR A CA 1
ATOM 695 C C . THR A 1 94 ? 6.230 1.810 10.591 1.00 96.88 94 THR A C 1
ATOM 697 O O . THR A 1 94 ? 5.981 1.047 11.523 1.00 96.88 94 THR A O 1
ATOM 700 N N . VAL A 1 95 ? 5.421 2.807 10.232 1.00 97.19 95 VAL A N 1
ATOM 701 C CA . VAL A 1 95 ? 4.128 3.112 10.865 1.00 97.19 95 VAL A CA 1
ATOM 702 C C . VAL A 1 95 ? 3.021 2.987 9.823 1.00 97.19 95 VAL A C 1
ATOM 704 O O . VAL A 1 95 ? 3.188 3.427 8.685 1.00 97.19 95 VAL A O 1
ATOM 707 N N . VAL A 1 96 ? 1.893 2.388 10.203 1.00 98.12 96 VAL A N 1
ATOM 708 C CA . VAL A 1 96 ? 0.685 2.342 9.371 1.00 98.12 96 VAL A CA 1
ATOM 709 C C . VAL A 1 96 ? -0.305 3.390 9.862 1.00 98.12 96 VAL A C 1
ATOM 711 O O . VAL A 1 96 ? -0.726 3.357 11.015 1.00 98.12 96 VAL A O 1
ATOM 714 N N . LEU A 1 97 ? -0.702 4.298 8.971 1.00 97.56 97 LEU A N 1
ATOM 715 C CA . LEU A 1 97 ? -1.702 5.324 9.258 1.00 97.56 97 LEU A CA 1
ATOM 716 C C . LEU A 1 97 ? -3.070 4.889 8.720 1.00 97.56 97 LEU A C 1
ATOM 718 O O . LEU A 1 97 ? -3.230 4.669 7.519 1.00 97.56 97 LEU A O 1
ATOM 722 N N . ASP A 1 98 ? -4.066 4.791 9.594 1.00 97.44 98 ASP A N 1
ATOM 723 C CA . ASP A 1 98 ? -5.466 4.632 9.210 1.00 97.44 98 ASP A CA 1
ATOM 724 C C . ASP A 1 98 ? -6.064 5.993 8.840 1.00 97.44 98 ASP A C 1
ATOM 726 O O . ASP A 1 98 ? -6.545 6.736 9.698 1.00 97.44 98 ASP A O 1
ATOM 730 N N . ARG A 1 99 ? -6.024 6.307 7.541 1.00 96.25 99 ARG A N 1
ATOM 731 C CA . ARG A 1 99 ? -6.662 7.496 6.952 1.00 96.25 99 ARG A CA 1
ATOM 732 C C . ARG A 1 99 ? -8.161 7.320 6.697 1.00 96.25 99 ARG A C 1
ATOM 734 O O . ARG A 1 99 ? -8.878 8.293 6.505 1.00 96.25 99 ARG A O 1
ATOM 741 N N . ALA A 1 100 ? -8.650 6.077 6.673 1.00 93.88 100 ALA A N 1
ATOM 742 C CA . ALA A 1 100 ? -9.993 5.739 6.197 1.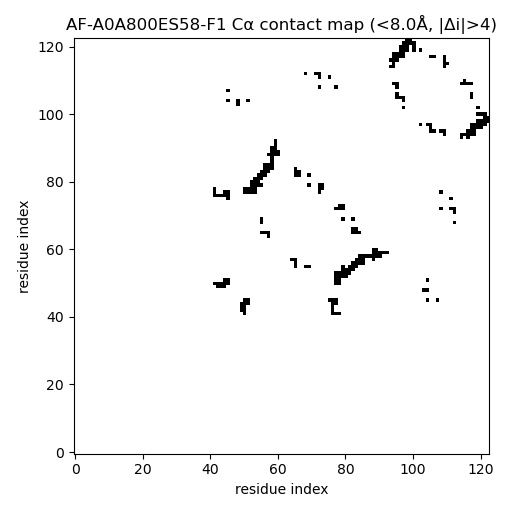00 93.88 100 ALA A CA 1
ATOM 743 C C . ALA A 1 100 ? -10.981 5.386 7.323 1.00 93.88 100 ALA A C 1
ATOM 745 O O . ALA A 1 100 ? -12.089 4.935 7.022 1.00 93.88 100 ALA A O 1
ATOM 746 N N . ALA A 1 101 ? -10.577 5.541 8.590 1.00 94.62 101 ALA A N 1
ATOM 747 C CA . ALA A 1 101 ? -11.315 5.086 9.770 1.00 94.62 101 ALA A CA 1
ATOM 748 C C . ALA A 1 101 ? -11.717 3.597 9.677 1.00 94.62 101 ALA A C 1
ATOM 750 O O . ALA A 1 101 ? -12.841 3.200 9.999 1.00 94.62 101 ALA A O 1
ATOM 751 N N . LYS A 1 102 ? -10.792 2.763 9.189 1.00 94.19 102 LYS A N 1
ATOM 752 C CA . LYS A 1 102 ? -10.926 1.308 9.048 1.00 94.19 102 LYS A CA 1
ATOM 753 C C . LYS A 1 102 ? -9.799 0.607 9.817 1.00 94.19 102 LYS A C 1
ATOM 755 O O . LYS A 1 102 ? -8.897 0.037 9.190 1.00 94.19 102 LYS A O 1
ATOM 760 N N . PRO A 1 103 ? -9.883 0.531 11.157 1.00 94.56 103 PRO A N 1
ATOM 761 C CA . PRO A 1 103 ? -8.788 0.031 11.989 1.00 94.56 103 PRO A CA 1
ATOM 762 C C . PRO A 1 103 ? -8.391 -1.408 11.637 1.00 94.56 103 PRO A C 1
ATOM 764 O O . PRO A 1 103 ? -7.212 -1.721 11.525 1.00 94.56 103 PRO A O 1
ATOM 767 N N . GLN A 1 104 ? -9.362 -2.269 11.325 1.00 95.00 104 GLN A N 1
ATOM 768 C CA . GLN A 1 104 ? -9.109 -3.661 10.926 1.00 95.00 104 GLN A CA 1
ATOM 769 C C . GLN A 1 104 ? -8.269 -3.776 9.641 1.00 95.00 104 GLN A C 1
ATOM 771 O O . GLN A 1 104 ? -7.473 -4.705 9.498 1.00 95.00 104 GLN A O 1
ATOM 776 N N . ALA A 1 105 ? -8.438 -2.837 8.703 1.00 95.12 105 ALA A N 1
ATOM 777 C CA . ALA A 1 105 ? -7.658 -2.789 7.470 1.00 95.12 105 ALA A CA 1
ATOM 778 C C . ALA A 1 105 ? -6.231 -2.306 7.737 1.00 95.12 105 ALA A C 1
ATOM 780 O O . ALA A 1 105 ? -5.285 -2.919 7.243 1.00 95.12 105 ALA A O 1
ATOM 781 N N . ALA A 1 106 ? -6.071 -1.270 8.562 1.00 96.88 106 ALA A N 1
ATOM 782 C CA . ALA A 1 106 ? -4.760 -0.782 8.977 1.00 96.88 106 ALA A CA 1
ATOM 783 C C . ALA A 1 106 ? -3.975 -1.853 9.752 1.00 96.88 106 ALA A C 1
ATOM 785 O O . ALA A 1 106 ? -2.816 -2.122 9.444 1.00 96.88 106 ALA A O 1
ATOM 786 N N . GLU A 1 107 ? -4.625 -2.564 10.672 1.00 96.56 107 GLU A N 1
ATOM 787 C CA . GLU A 1 107 ? -4.026 -3.698 11.375 1.00 96.56 107 GLU A CA 1
ATOM 788 C C . GLU A 1 107 ? -3.624 -4.838 10.431 1.00 96.56 107 GLU A C 1
ATOM 790 O O . GLU A 1 107 ? -2.592 -5.477 10.632 1.00 96.56 107 GLU A O 1
ATOM 795 N N . ALA A 1 108 ? -4.418 -5.123 9.394 1.00 96.38 108 ALA A N 1
ATOM 796 C CA . ALA A 1 108 ? -4.062 -6.139 8.408 1.00 96.38 108 ALA A CA 1
ATOM 797 C C . ALA A 1 108 ? -2.795 -5.750 7.631 1.00 96.38 108 ALA A C 1
ATOM 799 O O . ALA A 1 108 ? -1.918 -6.595 7.439 1.00 96.38 108 ALA A O 1
ATOM 800 N N . VAL A 1 109 ? -2.669 -4.478 7.241 1.00 97.25 109 VAL A N 1
ATOM 801 C CA . VAL A 1 109 ? -1.453 -3.937 6.611 1.00 97.25 109 VAL A CA 1
ATOM 802 C C . VAL A 1 109 ? -0.265 -4.016 7.574 1.00 97.25 109 VAL A C 1
ATOM 804 O O . VAL A 1 109 ? 0.812 -4.462 7.184 1.00 97.25 109 VAL A O 1
ATOM 807 N N . ALA A 1 110 ? -0.458 -3.661 8.844 1.00 97.56 110 ALA A N 1
ATOM 808 C CA . ALA A 1 110 ? 0.586 -3.705 9.864 1.00 97.56 110 ALA A CA 1
ATOM 809 C C . ALA A 1 110 ? 1.098 -5.129 10.113 1.00 97.56 110 ALA A C 1
ATOM 811 O O . ALA A 1 110 ? 2.306 -5.369 10.078 1.00 97.56 110 ALA A O 1
ATOM 812 N N . ARG A 1 111 ? 0.185 -6.102 10.239 1.00 96.75 111 ARG A N 1
ATOM 813 C CA . ARG A 1 111 ? 0.526 -7.532 10.312 1.00 96.75 111 ARG A CA 1
ATOM 814 C C . ARG A 1 111 ? 1.278 -8.001 9.071 1.00 96.75 111 ARG A C 1
ATOM 816 O O . ARG A 1 111 ? 2.229 -8.766 9.197 1.00 96.75 111 ARG A O 1
ATOM 823 N N . ALA A 1 112 ? 0.880 -7.543 7.885 1.00 96.06 112 ALA A N 1
ATOM 824 C CA . ALA A 1 112 ? 1.567 -7.884 6.646 1.00 96.06 112 ALA A CA 1
ATOM 825 C C . ALA A 1 112 ? 3.000 -7.338 6.615 1.00 96.06 112 ALA A C 1
ATOM 827 O O . ALA A 1 112 ? 3.908 -8.066 6.224 1.00 96.06 112 ALA A O 1
ATOM 828 N N . LEU A 1 113 ? 3.213 -6.097 7.057 1.00 96.69 113 LEU A N 1
ATOM 829 C CA . LEU A 1 113 ? 4.530 -5.453 7.125 1.00 96.69 113 LEU A CA 1
ATOM 830 C C . LEU A 1 113 ? 5.363 -5.875 8.346 1.00 96.69 113 LEU A C 1
ATOM 832 O O . LEU A 1 113 ? 6.543 -5.543 8.414 1.00 96.69 113 LEU A O 1
ATOM 836 N N . GLY A 1 114 ? 4.775 -6.602 9.299 1.00 96.69 114 GLY A N 1
ATOM 837 C CA . GLY A 1 114 ? 5.448 -7.016 10.530 1.00 96.69 114 GLY A CA 1
ATOM 838 C C . GLY A 1 114 ? 5.731 -5.860 11.493 1.00 96.69 114 GLY A C 1
ATOM 839 O O . GLY A 1 114 ? 6.699 -5.929 12.246 1.00 96.69 114 GLY A O 1
ATOM 840 N N . THR A 1 115 ? 4.915 -4.801 11.470 1.00 96.62 115 THR A N 1
ATOM 841 C CA . THR A 1 115 ? 5.040 -3.658 12.388 1.00 96.62 115 THR A CA 1
ATOM 842 C C . THR A 1 115 ? 3.920 -3.657 13.433 1.00 96.62 115 THR A C 1
ATOM 844 O O . THR A 1 115 ? 2.772 -3.950 13.090 1.00 96.62 115 THR A O 1
ATOM 847 N N . PRO A 1 116 ? 4.214 -3.326 14.704 1.00 96.81 116 PRO A N 1
ATOM 848 C CA . PRO A 1 116 ? 3.187 -3.124 15.722 1.00 96.81 116 PRO A CA 1
ATOM 849 C C . PRO A 1 116 ? 2.569 -1.716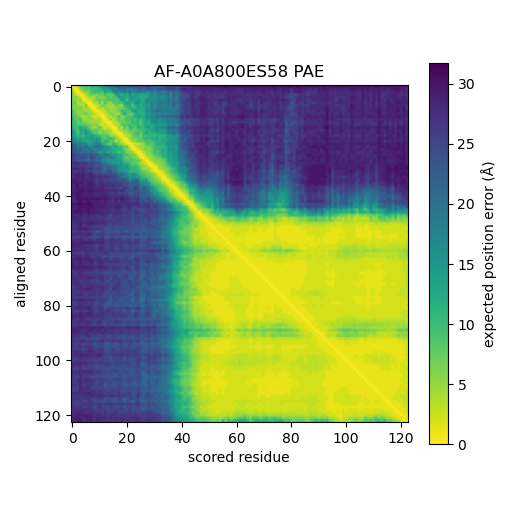 15.678 1.00 96.81 116 PRO A C 1
ATOM 851 O O . PRO A 1 116 ? 1.591 -1.462 16.376 1.00 96.81 116 PRO A O 1
ATOM 854 N N . TRP A 1 117 ? 3.144 -0.789 14.904 1.00 97.56 117 TRP A N 1
ATOM 855 C CA . TRP A 1 117 ? 2.788 0.626 14.954 1.00 97.56 117 TRP A CA 1
ATOM 856 C C . TRP A 1 117 ? 1.634 0.948 14.005 1.00 97.56 117 TRP A C 1
ATOM 858 O O . TRP A 1 117 ? 1.809 0.989 12.783 1.00 97.56 117 TRP A O 1
ATOM 868 N N . VAL A 1 118 ? 0.460 1.194 14.586 1.00 97.62 118 VAL A N 1
ATOM 869 C CA . VAL A 1 118 ? -0.756 1.613 13.881 1.00 97.62 118 VAL A CA 1
ATOM 870 C C . VAL A 1 118 ? -1.317 2.857 14.552 1.00 97.62 118 VAL A C 1
ATOM 872 O O . VAL A 1 118 ? -1.535 2.859 15.761 1.00 97.62 118 VAL A O 1
ATOM 875 N N . GLU A 1 119 ? -1.584 3.895 13.767 1.00 97.38 119 GLU A N 1
ATOM 876 C CA . GLU A 1 119 ? -2.166 5.146 14.249 1.00 97.38 119 GLU A CA 1
ATOM 877 C C . GLU A 1 119 ? -3.422 5.499 13.462 1.00 97.38 119 GLU A C 1
ATOM 879 O O . GLU A 1 119 ? -3.460 5.371 12.241 1.00 97.38 119 GLU A O 1
ATOM 884 N N . SER A 1 120 ? -4.446 5.991 14.156 1.00 96.50 120 SER A N 1
ATOM 885 C CA . SER A 1 120 ? -5.638 6.546 13.517 1.00 96.50 120 SER A CA 1
ATOM 886 C C . SER A 1 120 ? -5.417 8.023 13.220 1.00 96.50 120 SER A C 1
ATOM 888 O O . SER A 1 120 ? -5.309 8.824 14.147 1.00 96.50 120 SER A O 1
ATOM 890 N N . GLN A 1 121 ? -5.387 8.386 11.940 1.00 95.06 121 GLN A N 1
ATOM 891 C CA . GLN A 1 121 ? -5.240 9.767 11.475 1.00 95.06 121 GLN A CA 1
ATOM 892 C C . GLN A 1 121 ? -6.201 10.011 10.301 1.00 95.06 121 GLN A C 1
ATOM 894 O O . GLN A 1 121 ? -5.757 10.041 9.160 1.00 95.06 121 GLN A O 1
ATOM 899 N N . PRO A 1 122 ? -7.518 10.109 10.539 1.00 89.69 122 PRO A N 1
ATOM 900 C CA . PRO A 1 122 ? -8.482 10.320 9.464 1.00 89.69 122 PRO A CA 1
ATOM 901 C C . PRO A 1 122 ? -8.270 11.680 8.782 1.00 89.69 122 PRO A C 1
ATOM 903 O O . PRO A 1 122 ? -7.902 12.649 9.451 1.00 89.69 122 PRO A O 1
ATOM 906 N N . ASP A 1 123 ? -8.507 11.721 7.470 1.00 84.00 123 ASP A N 1
ATOM 907 C CA . ASP A 1 123 ? -8.471 12.949 6.659 1.00 84.00 123 ASP A CA 1
ATOM 908 C C . ASP A 1 123 ? -9.736 13.815 6.823 1.00 84.00 123 ASP A C 1
ATOM 910 O O . ASP A 1 123 ? -10.823 13.255 7.117 1.00 84.00 123 ASP A O 1
#

Radius of gyration: 28.34 Å; Cα contacts (8 Å, |Δi|>4): 138; chains: 1; bounding box: 47×26×84 Å

Solvent-accessible surface area (backbone atoms only — not comparable to full-atom values): 7406 Å² total; per-residue (Å²): 132,64,67,68,56,53,52,51,53,54,52,51,53,54,53,53,51,52,54,55,53,52,56,63,54,51,71,74,53,70,71,81,68,80,87,66,77,71,68,69,78,71,64,62,21,58,83,78,68,44,76,44,76,40,74,36,64,35,22,65,83,59,87,63,51,25,55,55,52,44,53,61,39,43,78,57,28,37,42,66,79,46,67,41,69,42,97,61,70,77,47,91,68,75,70,35,71,19,51,78,78,42,64,74,58,36,52,46,51,19,61,72,73,72,36,92,42,72,43,86,53,63,121

pLDDT: mean 80.14, std 19.11, range [46.06, 98.38]

Foldseek 3Di:
DPPVVVVVVVVVVVVVVVVVVVVVVVVVDDPPPCPDPPVPPLQPPLPPLGAAEDEFAAQAPDPCPQVVLVVLCVVSSHHHPYTYHDPHHDDPFDAFEAQPPRQVSSVSSCVSVVHPHYYYDHD

Secondary structure (DSSP, 8-state):
--HHHHHHHHHHHHHHHHHHHHHHHHTTS-----TT-----TTS-TTSS---EEEEEE-S--TTHHHHHHHHHHTTT-EEEEEEE-SS----S--EEESSS-HHHHHHHHHHHT---EEE---

Sequence (123 aa):
MGDRFRGLIALGIVLGAGIFIGSAVSQWYPLPSQDGVVSPPRNATAAGLGRVRVEVLNAGGREGMARLATDHLRDRGFDVVYFGNAEVFGQDSTVVLDRAAKPQAAEAVARALGTPWVESQPD

Mean predicted aligned error: 14.45 Å

Nearest PDB structures (foldseek):
  1u5w-assembly1_A  TM=4.012E-01  e=2.438E+00  Escherichia coli
  1zwy-assembly2_D  TM=4.063E-01  e=2.609E+00  Vibrio cholerae
  6se1-assembly1_A  TM=3.349E-01  e=2.438E+00  Salmonella enterica subsp. enterica serovar Paratyphi A str. ATCC 9150
  1zwy-assembly3_A  TM=3.883E-01  e=3.922E+00  Vibrio cholerae
  7x2p-assembly1_B  TM=3.262E-01  e=2.438E+00  Legionella pneumophila subsp. pneumophila str. Philadelphia 1